Protein AF-A0A9X2YH52-F1 (afdb_monomer_lite)

Sequence (73 aa):
GGGHNGLVAAGYLARAGRRVRVLERLDHVGGAAVSAHAFDGVDARLSRYSYLVSLLPQRIVDDLGARIRLVRR

Organism: NCBI:txid318424

pLDDT: mean 82.41, std 14.55, range [46.47, 98.62]

Structure (mmCIF, N/CA/C/O backbone):
data_AF-A0A9X2YH52-F1
#
_entry.id   AF-A0A9X2YH52-F1
#
loop_
_atom_site.group_PDB
_atom_site.id
_atom_site.type_symbol
_atom_site.label_atom_id
_atom_site.label_alt_id
_atom_site.label_comp_id
_atom_site.label_asym_id
_atom_site.label_entity_id
_atom_site.label_seq_id
_atom_site.pdbx_PDB_ins_code
_atom_site.Cartn_x
_atom_site.Cartn_y
_atom_site.Cartn_z
_atom_site.occupancy
_atom_site.B_iso_or_equiv
_atom_site.auth_seq_id
_atom_site.auth_comp_id
_atom_site.auth_asym_id
_atom_site.auth_atom_id
_atom_site.pdbx_PDB_model_num
ATOM 1 N N . GLY A 1 1 ? -5.227 4.680 -6.561 1.00 91.81 1 GLY A N 1
ATOM 2 C CA . GLY A 1 1 ? -4.042 3.943 -7.019 1.00 91.81 1 GLY A CA 1
ATOM 3 C C . GLY A 1 1 ? -3.666 2.907 -5.987 1.00 91.81 1 GLY A C 1
ATOM 4 O O . GLY A 1 1 ? -3.598 3.236 -4.810 1.00 91.81 1 GLY A O 1
ATOM 5 N N . GLY A 1 2 ? -3.421 1.681 -6.427 1.00 93.25 2 GLY A N 1
ATOM 6 C CA . GLY A 1 2 ? -2.944 0.534 -5.657 1.00 93.25 2 GLY A CA 1
ATOM 7 C C . GLY A 1 2 ? -1.420 0.459 -5.548 1.00 93.25 2 GLY A C 1
ATOM 8 O O . GLY A 1 2 ? -0.873 -0.630 -5.426 1.00 93.25 2 GLY A O 1
ATOM 9 N N . GLY A 1 3 ? -0.714 1.592 -5.606 1.00 91.25 3 GLY A N 1
ATOM 10 C CA . GLY A 1 3 ? 0.710 1.662 -5.262 1.00 91.25 3 GLY A CA 1
ATOM 11 C C . GLY A 1 3 ? 0.950 1.592 -3.750 1.00 91.25 3 GLY A C 1
ATOM 12 O O . GLY A 1 3 ? 0.014 1.768 -2.971 1.00 91.25 3 GLY A O 1
ATOM 13 N N . HIS A 1 4 ? 2.205 1.399 -3.326 1.00 88.75 4 HIS A N 1
ATOM 14 C CA . HIS A 1 4 ? 2.578 1.273 -1.905 1.00 88.75 4 HIS A CA 1
ATOM 15 C C . HIS A 1 4 ? 1.987 2.379 -1.011 1.00 88.75 4 HIS A C 1
ATOM 17 O O . HIS A 1 4 ? 1.367 2.072 0.002 1.00 88.75 4 HIS A O 1
ATOM 23 N N . ASN A 1 5 ? 2.068 3.650 -1.418 1.00 90.25 5 ASN A N 1
ATOM 24 C CA . ASN A 1 5 ? 1.505 4.762 -0.640 1.00 90.25 5 ASN A CA 1
ATOM 25 C C . ASN A 1 5 ? -0.022 4.666 -0.501 1.00 90.25 5 ASN A C 1
ATOM 27 O O . ASN A 1 5 ? -0.564 4.895 0.578 1.00 90.25 5 ASN A O 1
ATOM 31 N N . GLY A 1 6 ? -0.717 4.301 -1.582 1.00 93.75 6 GLY A N 1
ATOM 32 C CA . GLY A 1 6 ? -2.172 4.146 -1.570 1.00 93.75 6 GLY A CA 1
ATOM 33 C C . GLY A 1 6 ? -2.621 2.984 -0.687 1.00 93.75 6 GLY 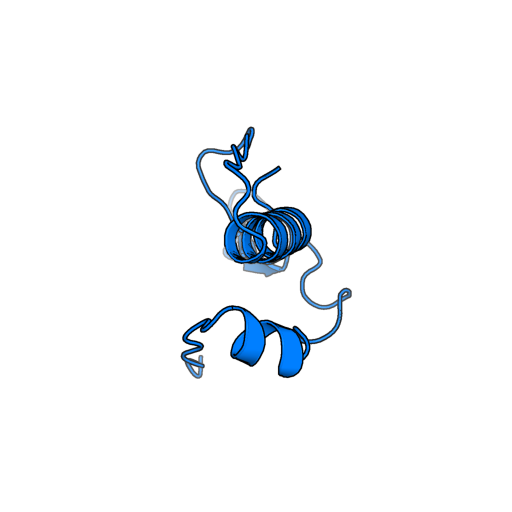A C 1
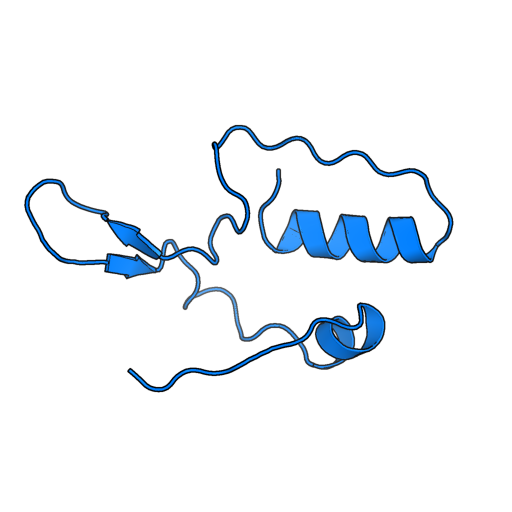ATOM 34 O O . GLY A 1 6 ? -3.596 3.115 0.048 1.00 93.75 6 GLY A O 1
ATOM 35 N N . LEU A 1 7 ? -1.880 1.874 -0.710 1.00 93.75 7 LEU A N 1
ATOM 36 C CA . LEU A 1 7 ? -2.154 0.705 0.126 1.00 93.75 7 LEU A CA 1
ATOM 37 C C . LEU A 1 7 ? -1.887 0.980 1.612 1.00 93.75 7 LEU A C 1
ATOM 39 O O . LEU A 1 7 ? -2.707 0.606 2.445 1.00 93.75 7 LEU A O 1
ATOM 43 N N . VAL A 1 8 ? -0.802 1.686 1.947 1.00 94.12 8 VAL A N 1
ATOM 44 C CA . VAL A 1 8 ? -0.514 2.111 3.329 1.00 94.12 8 VAL A CA 1
ATOM 45 C C . VAL A 1 8 ? -1.613 3.038 3.852 1.00 94.12 8 VAL A C 1
ATOM 47 O O . VAL A 1 8 ? -2.157 2.801 4.930 1.00 94.12 8 VAL A O 1
ATOM 50 N N . ALA A 1 9 ? -1.993 4.058 3.076 1.00 96.19 9 ALA A N 1
ATOM 51 C CA . ALA A 1 9 ? -3.060 4.980 3.462 1.00 96.19 9 ALA A CA 1
ATOM 52 C C . ALA A 1 9 ? -4.397 4.247 3.669 1.00 96.19 9 ALA A C 1
ATOM 54 O O . ALA A 1 9 ? -5.085 4.468 4.667 1.00 96.19 9 ALA A O 1
ATOM 55 N N . ALA A 1 10 ? -4.743 3.332 2.757 1.00 97.25 10 ALA A N 1
ATOM 56 C CA . ALA A 1 10 ? -5.944 2.513 2.871 1.00 97.25 10 ALA A CA 1
ATOM 57 C C . ALA A 1 10 ? -5.925 1.617 4.118 1.00 97.25 10 ALA A C 1
ATOM 59 O O . ALA A 1 10 ? -6.943 1.524 4.803 1.00 97.25 10 ALA A O 1
ATOM 60 N N . GLY A 1 11 ? -4.777 1.012 4.440 1.00 96.38 11 GLY A N 1
ATOM 61 C CA . GLY A 1 11 ? -4.594 0.198 5.641 1.00 96.38 11 GLY A CA 1
ATOM 62 C C . GLY A 1 11 ? -4.853 0.986 6.926 1.00 96.38 11 GLY A C 1
ATOM 63 O O . GLY A 1 11 ? -5.643 0.553 7.765 1.00 96.38 11 GLY A O 1
ATOM 64 N N . TYR A 1 12 ? -4.273 2.182 7.054 1.00 98.00 12 TYR A N 1
ATOM 65 C CA . TYR A 1 12 ? -4.502 3.031 8.227 1.00 98.00 12 TYR A CA 1
ATOM 66 C C . TYR A 1 12 ? -5.953 3.518 8.341 1.00 98.00 12 TYR A C 1
ATOM 68 O O . TYR A 1 12 ? -6.513 3.516 9.438 1.00 98.00 12 TYR A O 1
ATOM 76 N N . LEU A 1 13 ? -6.596 3.887 7.229 1.00 98.44 13 LEU A N 1
ATOM 77 C CA . LEU A 1 13 ? -8.011 4.276 7.227 1.00 98.44 13 LEU A CA 1
ATOM 78 C C . LEU A 1 13 ? -8.932 3.111 7.617 1.00 98.44 13 LEU A C 1
ATOM 80 O O . LEU A 1 13 ? -9.865 3.303 8.398 1.00 98.44 13 LEU A O 1
ATOM 84 N N . ALA A 1 14 ? -8.660 1.906 7.111 1.00 97.75 14 ALA A N 1
ATOM 85 C CA . ALA A 1 14 ? -9.405 0.705 7.475 1.00 97.75 14 ALA A CA 1
ATOM 86 C C . ALA A 1 14 ? -9.239 0.372 8.966 1.00 97.75 14 ALA A C 1
ATOM 88 O O . ALA A 1 14 ? -10.228 0.118 9.652 1.00 97.75 14 ALA A O 1
ATOM 89 N N . ARG A 1 15 ? -8.011 0.469 9.496 1.00 96.75 15 ARG A N 1
ATOM 90 C CA . ARG A 1 15 ? -7.721 0.301 10.931 1.00 96.75 15 ARG A CA 1
ATOM 91 C C . ARG A 1 15 ? -8.439 1.337 11.802 1.00 96.75 15 ARG A C 1
ATOM 93 O O . ARG A 1 15 ? -8.833 1.022 12.918 1.00 96.75 15 ARG A O 1
ATOM 100 N N . ALA A 1 16 ? -8.672 2.541 11.282 1.00 98.12 16 ALA A N 1
ATOM 101 C CA . ALA A 1 16 ? -9.490 3.572 11.924 1.00 98.12 16 ALA A CA 1
ATOM 102 C C . ALA A 1 16 ? -11.016 3.345 11.781 1.00 98.12 16 ALA A C 1
ATOM 104 O O . ALA A 1 16 ? -11.803 4.250 12.056 1.00 98.12 16 ALA A O 1
ATOM 105 N N . GLY A 1 17 ? -11.457 2.168 11.318 1.00 98.12 17 GLY A N 1
ATOM 106 C CA . GLY A 1 17 ? -12.871 1.796 11.208 1.00 98.12 17 GLY A CA 1
ATOM 107 C C . GLY A 1 17 ? -13.591 2.360 9.980 1.00 98.12 17 GLY A C 1
ATOM 108 O O . GLY A 1 17 ? -14.822 2.334 9.917 1.00 98.12 17 GLY A O 1
ATOM 109 N N . ARG A 1 18 ? -12.867 2.896 8.989 1.00 98.62 18 ARG A N 1
ATOM 110 C CA . ARG A 1 18 ? -13.479 3.415 7.757 1.00 98.62 18 ARG A CA 1
ATOM 111 C C . ARG A 1 18 ? -13.647 2.306 6.722 1.00 98.62 18 ARG A C 1
ATOM 113 O O . ARG A 1 18 ? -12.782 1.455 6.546 1.00 98.62 18 ARG A O 1
ATOM 120 N N . ARG A 1 19 ? -14.742 2.364 5.958 1.00 98.44 19 ARG A N 1
ATOM 121 C CA . ARG A 1 19 ? -14.879 1.581 4.722 1.00 98.44 19 ARG A CA 1
ATOM 122 C C . ARG A 1 19 ? -14.071 2.264 3.623 1.00 98.44 19 ARG A C 1
ATOM 124 O O . ARG A 1 19 ? -14.369 3.401 3.268 1.00 98.44 19 ARG A O 1
ATOM 131 N N . VAL A 1 20 ? -13.067 1.574 3.091 1.00 98.06 20 VAL A N 1
ATOM 132 C CA . VAL A 1 20 ? -12.140 2.117 2.089 1.00 98.06 20 VAL A CA 1
ATOM 133 C C . VAL A 1 20 ? -12.276 1.340 0.786 1.00 98.06 20 VAL A C 1
ATOM 135 O O . VAL A 1 20 ? -12.370 0.114 0.794 1.00 98.06 20 VAL A O 1
ATOM 138 N N . ARG A 1 21 ? -12.259 2.047 -0.347 1.00 97.88 21 ARG A N 1
ATOM 139 C CA . ARG A 1 21 ? -12.165 1.451 -1.683 1.00 97.88 21 ARG A CA 1
ATOM 140 C C . ARG A 1 21 ? -10.935 1.998 -2.392 1.00 97.88 21 ARG A C 1
ATOM 142 O O . ARG A 1 21 ? -10.788 3.208 -2.527 1.00 97.88 21 ARG A O 1
ATOM 149 N N . VAL A 1 22 ? -10.068 1.101 -2.849 1.00 96.75 22 VAL A N 1
ATOM 15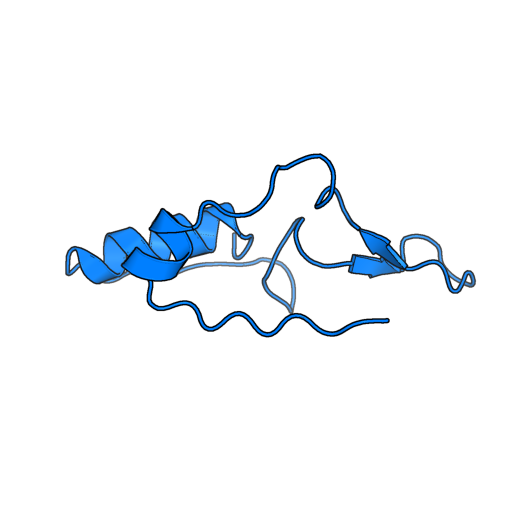0 C CA . VAL A 1 22 ? -8.880 1.440 -3.639 1.00 96.75 22 VAL A CA 1
ATOM 151 C C . VAL A 1 22 ? -9.177 1.133 -5.099 1.00 96.75 22 VAL A C 1
ATOM 153 O O . VAL A 1 22 ? -9.579 0.022 -5.426 1.00 96.75 22 VAL A O 1
ATOM 156 N N . LEU A 1 23 ? -8.985 2.122 -5.969 1.00 97.00 23 LEU A N 1
ATOM 157 C CA . LEU A 1 23 ? -9.087 1.963 -7.419 1.00 97.00 23 LEU A CA 1
ATOM 158 C C . LEU A 1 23 ? -7.679 2.008 -8.017 1.00 97.00 23 LEU A C 1
ATOM 160 O O . LEU A 1 23 ? -6.926 2.946 -7.740 1.00 97.00 23 LEU A O 1
ATOM 164 N N . GLU A 1 24 ? -7.315 1.001 -8.803 1.00 94.88 24 GLU A N 1
ATOM 165 C CA . GLU A 1 24 ? -6.054 0.911 -9.543 1.00 94.88 24 GLU A CA 1
ATOM 166 C C . GLU A 1 24 ? -6.366 0.740 -11.030 1.00 94.88 24 GLU A C 1
ATOM 168 O O . GLU A 1 24 ? -7.341 0.084 -11.386 1.00 94.88 24 GLU A O 1
ATOM 173 N N . ARG A 1 25 ? -5.580 1.401 -11.881 1.00 94.56 25 ARG A N 1
ATOM 174 C CA . ARG A 1 25 ? -5.731 1.351 -13.335 1.00 94.56 25 ARG A CA 1
ATOM 175 C C . ARG A 1 25 ? -5.083 0.096 -13.916 1.00 94.56 25 ARG A C 1
ATOM 177 O O . ARG A 1 25 ? -5.545 -0.399 -14.936 1.00 94.56 25 ARG A O 1
ATOM 184 N N . LEU A 1 26 ? -3.982 -0.351 -13.320 1.00 89.88 26 LEU A N 1
ATOM 185 C CA . LEU A 1 26 ? -3.258 -1.546 -13.733 1.00 89.88 26 LEU A CA 1
ATOM 186 C C . LEU A 1 26 ? -3.975 -2.818 -13.263 1.00 89.88 26 LEU A C 1
ATOM 188 O O . LEU A 1 26 ? -4.751 -2.809 -12.309 1.00 89.88 26 LEU A O 1
ATOM 192 N N . ASP A 1 27 ? -3.664 -3.926 -13.925 1.00 91.38 27 ASP A N 1
ATOM 193 C CA . ASP A 1 27 ? -4.114 -5.279 -13.580 1.00 91.38 27 ASP A CA 1
ATOM 194 C C . ASP A 1 27 ? -3.458 -5.835 -12.301 1.00 91.38 27 ASP A C 1
ATOM 196 O O . ASP A 1 27 ? -3.861 -6.876 -11.784 1.00 91.38 27 ASP A O 1
ATOM 200 N N . HIS A 1 28 ? -2.462 -5.128 -11.765 1.00 88.56 28 HIS A N 1
ATOM 201 C CA . HIS A 1 28 ? -1.733 -5.480 -10.556 1.00 88.56 28 HIS A CA 1
ATOM 202 C C . HIS A 1 28 ? -1.564 -4.283 -9.614 1.00 88.56 28 HIS A C 1
ATOM 204 O O . HIS A 1 28 ? -1.618 -3.116 -10.002 1.00 88.56 28 HIS A O 1
ATOM 210 N N . VAL A 1 29 ? -1.299 -4.594 -8.346 1.00 90.50 29 VAL A N 1
ATOM 211 C CA . VAL A 1 29 ? -0.971 -3.620 -7.296 1.00 90.50 29 VAL A CA 1
ATOM 212 C C . VAL A 1 29 ? 0.539 -3.547 -7.053 1.00 90.50 29 VAL A C 1
ATOM 214 O O . VAL A 1 29 ? 1.306 -4.375 -7.531 1.00 90.50 29 VAL A O 1
ATOM 217 N N . GLY A 1 30 ? 0.967 -2.558 -6.270 1.00 84.31 30 GLY A N 1
ATOM 218 C CA . GLY A 1 30 ? 2.346 -2.352 -5.823 1.00 84.31 30 GLY A CA 1
ATOM 219 C C . GLY A 1 30 ? 2.979 -1.079 -6.389 1.00 84.31 30 GLY A C 1
ATOM 220 O O . GLY A 1 30 ? 3.810 -0.456 -5.724 1.00 84.31 30 GLY A O 1
ATOM 221 N N . GLY A 1 31 ? 2.515 -0.600 -7.548 1.00 84.56 31 GLY A N 1
ATOM 222 C CA . GLY A 1 31 ? 2.980 0.655 -8.144 1.00 84.56 31 GLY A CA 1
ATOM 223 C C . GLY A 1 31 ? 4.499 0.659 -8.344 1.00 84.56 31 GLY A C 1
ATOM 224 O O . GLY A 1 31 ? 5.051 -0.276 -8.914 1.00 84.56 31 GLY A O 1
ATOM 225 N N . ALA A 1 32 ? 5.186 1.682 -7.830 1.00 78.31 32 ALA A N 1
ATOM 226 C CA . ALA A 1 32 ? 6.643 1.811 -7.941 1.00 78.31 32 ALA A CA 1
ATOM 227 C C . ALA A 1 32 ? 7.445 0.714 -7.206 1.00 78.31 32 ALA A C 1
ATOM 229 O O . ALA A 1 32 ? 8.644 0.578 -7.437 1.00 78.31 32 ALA A O 1
ATOM 230 N N . ALA A 1 33 ? 6.800 -0.089 -6.349 1.00 76.88 33 ALA A N 1
ATOM 231 C CA . ALA A 1 33 ? 7.439 -1.204 -5.649 1.00 76.88 33 ALA A CA 1
ATOM 232 C C . ALA A 1 33 ? 7.543 -2.486 -6.502 1.00 76.88 33 ALA A C 1
ATOM 234 O O . ALA A 1 33 ? 8.177 -3.452 -6.082 1.00 76.88 33 ALA A O 1
ATOM 235 N N . VAL A 1 34 ? 6.929 -2.522 -7.692 1.00 77.56 34 VAL A N 1
ATOM 236 C CA . VAL A 1 34 ? 6.980 -3.683 -8.594 1.00 77.56 34 VAL A CA 1
ATOM 237 C C . VAL A 1 34 ? 8.090 -3.497 -9.625 1.00 77.56 34 VAL A C 1
ATOM 239 O O . VAL A 1 34 ? 8.200 -2.456 -10.276 1.00 77.56 34 VAL A O 1
ATOM 242 N N . SER A 1 35 ? 8.913 -4.533 -9.801 1.00 72.62 35 SER A N 1
ATOM 243 C CA . SER A 1 35 ? 9.881 -4.588 -10.901 1.00 72.62 35 SER A CA 1
ATOM 244 C C . SER A 1 35 ? 9.174 -4.960 -12.199 1.00 72.62 35 SER A C 1
ATOM 246 O O . SER A 1 35 ? 8.534 -6.013 -12.266 1.00 72.62 35 SER A O 1
ATOM 248 N N . ALA A 1 36 ? 9.329 -4.129 -13.224 1.00 71.56 36 ALA A N 1
ATOM 249 C CA . ALA A 1 36 ? 8.746 -4.345 -14.542 1.00 71.56 36 ALA A CA 1
ATOM 250 C C . ALA A 1 36 ? 9.843 -4.623 -15.576 1.00 71.56 36 ALA A C 1
ATOM 252 O O . ALA A 1 36 ? 10.973 -4.152 -15.431 1.00 71.56 36 ALA A O 1
ATOM 253 N N . HIS A 1 37 ? 9.501 -5.371 -16.626 1.00 70.75 37 HIS A N 1
ATOM 254 C CA . HIS A 1 37 ? 10.307 -5.381 -17.843 1.00 70.75 37 HIS A CA 1
ATOM 255 C C . HIS A 1 37 ? 10.183 -3.992 -18.460 1.00 70.75 37 HIS A C 1
ATOM 257 O O . HIS A 1 37 ? 9.091 -3.561 -18.822 1.00 70.75 37 HIS A O 1
ATOM 263 N N . ALA A 1 38 ? 11.280 -3.245 -18.434 1.00 67.31 38 ALA A N 1
ATOM 264 C CA . ALA A 1 38 ? 11.285 -1.854 -18.874 1.00 67.31 38 ALA A CA 1
ATOM 265 C C . ALA A 1 38 ? 11.562 -1.716 -20.375 1.00 67.31 38 ALA A C 1
ATOM 267 O O . ALA A 1 38 ? 11.297 -0.657 -20.936 1.00 67.31 38 ALA A O 1
ATOM 268 N N . PHE A 1 39 ? 12.078 -2.774 -21.005 1.00 73.25 39 PHE A N 1
ATOM 269 C CA . PHE A 1 39 ? 12.447 -2.801 -22.414 1.00 73.25 39 PHE A CA 1
ATOM 270 C C . PHE A 1 39 ? 11.982 -4.117 -23.039 1.00 73.25 39 PHE A C 1
ATOM 272 O O . PHE A 1 39 ? 12.304 -5.192 -22.528 1.00 73.25 39 PHE A O 1
ATOM 279 N N . ASP A 1 40 ? 11.238 -4.031 -24.141 1.00 72.31 40 ASP A N 1
ATOM 280 C CA . ASP A 1 40 ? 10.816 -5.209 -24.897 1.00 72.31 40 ASP A CA 1
ATOM 281 C C . ASP A 1 40 ? 12.035 -5.928 -25.490 1.00 72.31 40 ASP A C 1
ATOM 283 O O . ASP A 1 40 ? 12.944 -5.303 -26.035 1.00 72.31 40 ASP A O 1
ATOM 287 N N . GLY A 1 41 ? 12.070 -7.256 -25.360 1.00 79.06 41 GLY A N 1
ATOM 288 C CA . GLY A 1 41 ? 13.162 -8.090 -25.876 1.00 79.06 41 GLY A CA 1
ATOM 289 C C . GLY A 1 41 ? 14.440 -8.109 -25.029 1.00 79.06 41 GLY A C 1
ATOM 290 O O . GLY A 1 41 ? 15.369 -8.837 -25.370 1.00 79.06 41 GLY A O 1
ATOM 291 N N . VAL A 1 42 ? 14.494 -7.376 -23.911 1.00 76.81 42 VAL A N 1
ATOM 292 C CA . VAL A 1 42 ? 15.622 -7.417 -22.969 1.00 76.81 42 VAL A CA 1
ATOM 293 C C . VAL A 1 42 ? 15.149 -8.023 -21.652 1.00 76.81 42 VAL A C 1
ATOM 295 O O . VAL A 1 42 ? 14.225 -7.507 -21.019 1.00 76.81 42 VAL A O 1
ATOM 298 N N . ASP A 1 43 ? 15.813 -9.084 -21.183 1.00 68.69 43 ASP A N 1
ATOM 299 C CA . ASP A 1 43 ? 15.559 -9.656 -19.851 1.00 68.69 43 ASP A CA 1
ATOM 300 C C . ASP A 1 43 ? 16.189 -8.794 -18.738 1.00 68.69 43 ASP A C 1
ATOM 302 O O . ASP A 1 43 ? 17.004 -9.227 -17.927 1.00 68.69 43 ASP A O 1
ATOM 306 N N . ALA A 1 44 ? 15.835 -7.509 -18.737 1.00 65.62 44 ALA A N 1
ATOM 307 C CA . ALA A 1 44 ? 16.191 -6.541 -17.719 1.00 65.62 44 ALA A CA 1
ATOM 308 C C . ALA A 1 44 ? 14.927 -6.161 -16.944 1.00 65.62 44 ALA A C 1
ATOM 310 O O . ALA A 1 44 ? 14.068 -5.405 -17.410 1.00 65.62 44 ALA A O 1
ATOM 311 N N . ARG A 1 45 ? 14.816 -6.682 -15.720 1.00 63.00 45 ARG A N 1
ATOM 312 C CA . ARG A 1 45 ? 13.774 -6.277 -14.772 1.00 63.00 45 ARG A CA 1
ATOM 313 C C . ARG A 1 45 ? 14.260 -5.063 -14.002 1.00 63.00 45 ARG A C 1
ATOM 315 O O . ARG A 1 45 ? 15.042 -5.193 -13.063 1.00 63.00 45 ARG A O 1
ATOM 322 N N . LEU A 1 46 ? 13.778 -3.888 -14.383 1.00 62.12 46 LEU A N 1
ATOM 323 C CA . LEU A 1 46 ? 14.087 -2.663 -13.664 1.00 62.12 46 LEU A CA 1
ATOM 324 C C . LEU A 1 46 ? 13.047 -2.427 -12.569 1.00 62.12 46 LEU A C 1
ATOM 326 O O . LEU A 1 46 ? 11.832 -2.496 -12.781 1.00 62.12 46 LEU A O 1
ATOM 330 N N .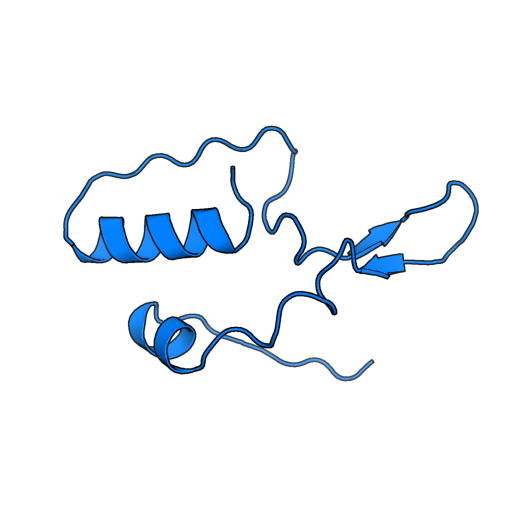 SER A 1 47 ? 13.542 -2.129 -11.370 1.00 61.09 47 SER A N 1
ATOM 331 C CA . SER A 1 47 ? 12.720 -1.576 -10.301 1.00 61.09 47 SER A CA 1
ATOM 332 C C . SER A 1 47 ? 12.209 -0.213 -10.772 1.00 61.09 47 SER A C 1
ATOM 334 O O . SER A 1 47 ? 13.006 0.704 -10.987 1.00 61.09 47 SER A O 1
ATOM 336 N N . ARG A 1 48 ? 10.890 -0.061 -10.914 1.00 58.62 48 ARG A N 1
ATOM 337 C CA . ARG A 1 48 ? 10.246 1.159 -11.416 1.00 58.62 48 ARG A CA 1
ATOM 338 C C . ARG A 1 48 ? 10.224 2.263 -10.342 1.00 58.62 48 ARG A C 1
ATOM 340 O O . ARG A 1 48 ? 9.152 2.731 -9.996 1.00 58.62 48 ARG A O 1
ATOM 347 N N . TYR A 1 49 ? 11.394 2.668 -9.836 1.00 53.03 49 TYR A N 1
ATOM 348 C CA . TYR A 1 49 ? 11.643 3.636 -8.745 1.00 53.03 49 TYR A CA 1
ATOM 349 C C . TYR A 1 49 ? 11.680 3.101 -7.295 1.00 53.03 49 TYR A C 1
ATOM 351 O O . TYR A 1 49 ? 11.871 3.899 -6.381 1.00 53.03 49 TYR A O 1
ATOM 359 N N . SER A 1 50 ? 11.613 1.785 -7.044 1.00 53.53 50 SER A N 1
ATOM 360 C CA . SER A 1 50 ? 11.670 1.243 -5.664 1.00 53.53 50 SER A CA 1
ATOM 361 C C . SER A 1 50 ? 12.976 1.535 -4.908 1.00 53.53 50 SER A C 1
ATOM 363 O O . SER A 1 50 ? 12.966 1.575 -3.687 1.00 53.53 50 SER A O 1
ATOM 365 N N . TYR A 1 51 ? 14.087 1.785 -5.610 1.00 50.47 51 TYR A N 1
ATOM 366 C CA . TYR A 1 51 ? 15.373 2.112 -4.977 1.00 50.47 51 TYR A CA 1
ATOM 367 C C . TYR A 1 51 ? 15.480 3.580 -4.522 1.00 50.47 51 TYR A C 1
ATOM 369 O O . TYR A 1 51 ? 16.245 3.892 -3.617 1.00 50.47 51 TYR A O 1
ATOM 377 N N . LEU A 1 52 ? 14.717 4.494 -5.136 1.00 46.47 52 LEU A N 1
ATOM 378 C CA . LEU A 1 52 ? 14.741 5.925 -4.792 1.00 46.47 52 LEU A CA 1
ATOM 379 C C . LEU A 1 52 ? 13.829 6.262 -3.609 1.00 46.47 52 LEU A C 1
ATOM 381 O O . LEU A 1 52 ? 13.987 7.303 -2.975 1.00 46.47 52 LEU A O 1
ATOM 385 N N . VAL A 1 53 ? 12.880 5.380 -3.305 1.00 49.56 53 VAL A N 1
ATOM 386 C CA . VAL A 1 53 ? 11.953 5.526 -2.189 1.00 49.56 5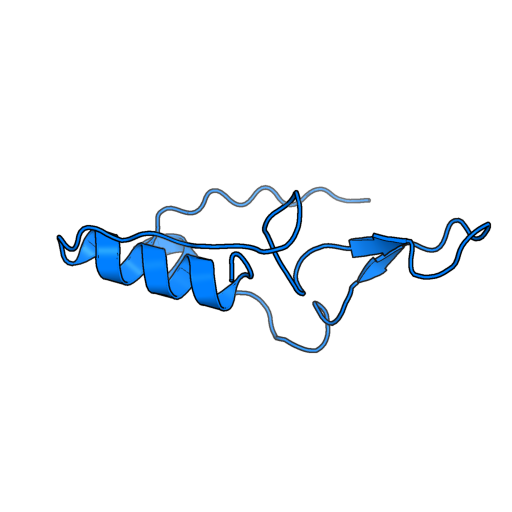3 VAL A CA 1
ATOM 387 C C . VAL A 1 53 ? 12.403 4.530 -1.127 1.00 49.56 53 VAL A C 1
ATOM 389 O O . VAL A 1 53 ? 12.237 3.332 -1.303 1.00 49.56 53 VAL A O 1
ATOM 392 N N . SER A 1 54 ? 13.054 5.045 -0.083 1.00 55.72 54 SER A N 1
ATOM 393 C CA . SER A 1 54 ? 13.638 4.320 1.056 1.00 55.72 54 SER A CA 1
ATOM 394 C C . SER A 1 54 ? 12.836 3.097 1.545 1.00 55.72 54 SER A C 1
ATOM 396 O O . SER A 1 54 ? 11.620 3.017 1.361 1.00 55.72 54 SER A O 1
ATOM 398 N N . LEU A 1 55 ? 13.522 2.171 2.230 1.00 71.00 55 LEU A N 1
ATOM 399 C CA . LEU A 1 55 ? 12.931 0.995 2.884 1.00 71.00 55 LEU A CA 1
ATOM 400 C C . LEU A 1 55 ? 11.625 1.356 3.611 1.00 71.00 55 LEU A C 1
ATOM 402 O O . LEU A 1 55 ? 11.565 2.351 4.336 1.00 71.00 55 LEU A O 1
ATOM 406 N N . LEU A 1 56 ? 10.589 0.528 3.437 1.00 80.50 56 LEU A N 1
ATOM 407 C CA . LEU A 1 56 ? 9.318 0.699 4.140 1.00 80.50 56 LEU A CA 1
ATOM 408 C C . LEU A 1 56 ? 9.585 0.736 5.660 1.00 80.50 56 LEU A C 1
ATOM 410 O O . LEU A 1 56 ? 10.150 -0.228 6.181 1.00 80.50 56 LEU A O 1
ATOM 414 N N . PRO A 1 57 ? 9.200 1.809 6.381 1.00 87.31 57 PRO A N 1
ATOM 415 C CA . PRO A 1 57 ? 9.465 1.913 7.812 1.00 87.31 57 PRO A CA 1
ATOM 416 C C . PRO A 1 57 ? 8.890 0.729 8.594 1.00 87.31 57 PRO A C 1
ATOM 418 O O . PRO A 1 57 ? 7.714 0.400 8.428 1.00 87.31 57 PRO A O 1
ATOM 421 N N . GLN A 1 58 ? 9.685 0.150 9.502 1.00 88.00 58 GLN A N 1
ATOM 422 C CA . GLN A 1 58 ? 9.281 -1.002 10.324 1.00 88.00 58 GLN A CA 1
ATOM 423 C C . GLN A 1 58 ? 7.960 -0.752 11.063 1.00 88.00 58 GLN A C 1
ATOM 425 O O . GLN A 1 58 ? 7.086 -1.608 11.077 1.00 88.00 58 GLN A O 1
ATOM 430 N N . ARG A 1 59 ? 7.749 0.471 11.563 1.00 92.25 59 ARG A N 1
ATOM 431 C CA . ARG A 1 59 ? 6.493 0.863 12.213 1.00 92.25 59 ARG A CA 1
ATOM 432 C C . ARG A 1 59 ? 5.256 0.614 11.343 1.00 92.25 59 ARG A C 1
ATOM 434 O O . ARG A 1 59 ? 4.236 0.188 11.861 1.00 92.25 59 ARG A O 1
ATOM 441 N N . ILE A 1 60 ? 5.333 0.876 10.037 1.00 92.25 60 ILE A N 1
ATOM 442 C CA . ILE A 1 60 ? 4.204 0.653 9.120 1.00 92.25 60 ILE A CA 1
ATOM 443 C C . ILE A 1 60 ? 3.958 -0.848 8.940 1.00 92.25 60 ILE A C 1
ATOM 445 O O . ILE A 1 60 ? 2.810 -1.278 8.853 1.00 92.25 60 ILE A O 1
ATOM 449 N N . VAL A 1 61 ? 5.031 -1.644 8.901 1.00 91.25 61 VAL A N 1
ATOM 450 C CA . VAL A 1 61 ? 4.954 -3.110 8.844 1.00 91.25 61 VAL A CA 1
ATOM 451 C C . VAL A 1 61 ? 4.225 -3.644 10.074 1.00 91.25 61 VAL A C 1
ATOM 453 O O . VAL A 1 61 ? 3.283 -4.422 9.927 1.00 91.25 61 VAL A O 1
ATOM 456 N N . ASP A 1 62 ? 4.614 -3.168 11.255 1.00 93.12 62 ASP A N 1
ATOM 457 C CA . ASP A 1 62 ? 4.047 -3.587 12.536 1.00 93.12 62 ASP A CA 1
ATOM 458 C C . ASP A 1 62 ? 2.589 -3.126 12.684 1.00 93.12 62 ASP A C 1
ATOM 460 O O . ASP A 1 62 ? 1.707 -3.935 12.972 1.00 93.12 62 ASP A O 1
ATOM 464 N N . ASP A 1 63 ? 2.308 -1.846 12.412 1.00 95.12 63 ASP A N 1
ATOM 465 C CA . ASP A 1 63 ? 0.969 -1.253 12.532 1.00 95.12 63 ASP A CA 1
ATOM 466 C C . ASP A 1 63 ? -0.064 -1.952 11.636 1.00 95.12 63 ASP A C 1
ATOM 468 O O . ASP A 1 63 ? -1.237 -2.065 12.008 1.00 95.12 63 ASP A O 1
ATOM 472 N N . LEU A 1 64 ? 0.357 -2.385 10.442 1.00 94.06 64 LEU A N 1
ATOM 473 C CA . LEU A 1 64 ? -0.512 -2.999 9.437 1.00 94.06 64 LEU A CA 1
ATOM 474 C C . LEU A 1 64 ? -0.415 -4.533 9.401 1.00 94.06 64 LEU A C 1
ATOM 476 O O . LEU A 1 64 ? -1.088 -5.158 8.581 1.00 94.06 64 LEU A O 1
ATOM 480 N N . GLY A 1 65 ? 0.402 -5.153 10.261 1.00 92.31 65 GLY A N 1
ATOM 481 C CA . GLY A 1 65 ? 0.584 -6.608 10.305 1.00 92.31 65 GLY A CA 1
ATOM 482 C C . GLY A 1 65 ? 1.107 -7.201 8.990 1.00 92.31 65 GLY A C 1
ATOM 483 O O . GLY A 1 65 ? 0.743 -8.320 8.614 1.00 92.31 65 GLY A O 1
ATOM 484 N N . ALA A 1 66 ? 1.923 -6.448 8.248 1.00 87.00 66 ALA A N 1
ATOM 485 C CA . ALA A 1 66 ? 2.412 -6.871 6.943 1.00 87.00 66 ALA A CA 1
ATOM 486 C C . ALA A 1 66 ? 3.481 -7.966 7.095 1.00 87.00 66 ALA A C 1
ATOM 488 O O . ALA A 1 66 ? 4.553 -7.749 7.653 1.00 87.00 66 ALA A O 1
ATOM 489 N N . ARG A 1 67 ? 3.219 -9.165 6.564 1.00 82.81 67 ARG A N 1
ATOM 490 C CA . ARG A 1 67 ? 4.199 -10.262 6.576 1.00 82.81 67 ARG A CA 1
ATOM 491 C C . ARG A 1 67 ? 5.212 -10.076 5.452 1.00 82.81 67 ARG A C 1
ATOM 493 O O . ARG A 1 67 ? 4.873 -10.248 4.283 1.00 82.81 67 ARG A O 1
ATOM 500 N N . ILE A 1 68 ? 6.458 -9.771 5.807 1.00 78.81 68 ILE A N 1
ATOM 501 C CA . ILE A 1 68 ? 7.559 -9.629 4.849 1.00 78.81 68 ILE A CA 1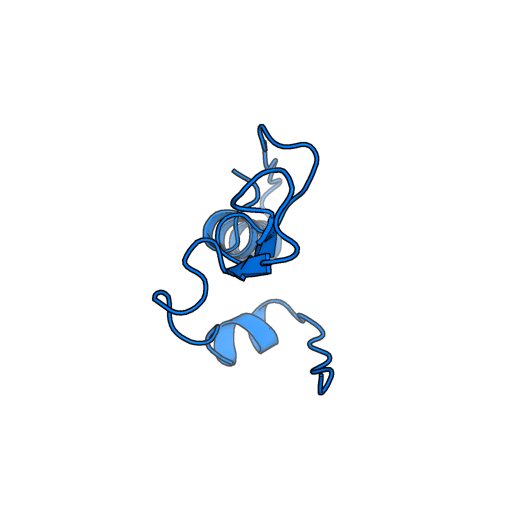
ATOM 502 C C . ILE A 1 68 ? 8.408 -10.898 4.865 1.00 78.81 68 ILE A C 1
ATOM 504 O O . ILE A 1 68 ? 8.947 -11.289 5.897 1.00 78.81 68 ILE A O 1
ATOM 508 N N . ARG A 1 69 ? 8.558 -11.525 3.696 1.00 80.31 69 ARG A N 1
ATOM 509 C CA . ARG A 1 69 ? 9.534 -12.593 3.469 1.00 80.31 69 ARG A CA 1
ATOM 510 C C . ARG A 1 69 ? 10.589 -12.087 2.498 1.00 80.31 69 ARG A C 1
ATOM 512 O O . ARG A 1 69 ? 10.294 -11.889 1.321 1.00 80.31 69 ARG A O 1
ATOM 519 N N . LEU A 1 70 ? 11.809 -11.913 2.989 1.00 79.25 70 LEU A N 1
ATOM 520 C CA . LEU A 1 70 ? 12.955 -11.594 2.146 1.00 79.25 70 LEU A CA 1
ATOM 521 C C . LEU A 1 70 ? 13.434 -12.876 1.462 1.00 79.25 70 LEU A C 1
ATOM 523 O O . LEU A 1 70 ? 13.654 -13.893 2.117 1.00 79.25 70 LEU A O 1
ATOM 527 N N . VAL A 1 71 ? 13.559 -12.831 0.139 1.00 76.44 71 VAL A N 1
ATOM 528 C CA . VAL A 1 71 ? 14.103 -13.932 -0.660 1.00 76.44 71 VAL A CA 1
ATOM 529 C C . VAL A 1 71 ? 15.436 -13.464 -1.211 1.00 76.44 71 VAL A C 1
ATOM 531 O O . VAL A 1 71 ? 15.507 -12.410 -1.843 1.00 76.44 71 VAL A O 1
ATOM 534 N N . ARG A 1 72 ? 16.494 -14.232 -0.954 1.00 70.75 72 ARG A N 1
ATOM 535 C CA . ARG A 1 72 ? 17.801 -13.983 -1.558 1.00 70.75 72 ARG A CA 1
ATOM 536 C C . ARG A 1 72 ? 17.738 -14.443 -3.017 1.00 70.75 72 ARG A C 1
ATOM 538 O O . ARG A 1 72 ? 17.317 -15.571 -3.266 1.00 70.75 72 ARG A O 1
ATOM 545 N N . ARG A 1 73 ? 18.077 -13.554 -3.948 1.00 59.81 73 ARG A N 1
ATOM 546 C CA . ARG A 1 73 ? 18.334 -13.898 -5.350 1.00 59.81 73 ARG A CA 1
ATOM 547 C C . ARG A 1 73 ? 19.821 -14.106 -5.555 1.00 59.81 73 ARG A C 1
ATOM 549 O O . ARG A 1 73 ? 20.589 -13.407 -4.856 1.00 59.81 73 ARG A O 1
#

Radius of gyration: 14.34 Å; chains: 1; bounding box: 33×20×38 Å

Secondary structure (DSSP, 8-state):
--BHHHHHHHHHHHHTT-------SSSSSBGGGSEEE-STT---EEESSTTTS----HHHHHHTT--------

Foldseek 3Di:
DQAPVQVLVQLVCVVVVDDDDDDDPDPDHHPLQAFDPPDPPDPDGDRSCPVVDDDDDVVSCVSNVPDDDDDDD

InterPro domains:
  IPR036188 FAD/NAD(P)-binding domain superfamily [G3DSA:3.50.50.60] (1-72)
  IPR036188 FAD/NAD(P)-binding domain superfamily [SSF51905] (1-61)